Protein AF-A0AA50T9F0-F1 (afdb_monomer_lite)

Secondary structure (DSSP, 8-state):
-PPTT-----SSSB-TTS-SS--SEEE-GGGS-S-HHHH-S---S-EEE-S--------

Sequence (59 aa):
MDEESAAVIDHFNYDALDEGDHTRIVVSPKNLINAPTIVGNQNTQPLLFEGTGLILDKD

InterPro domains:
  IPR005013 Dolichyl-diphosphooligosaccharide--protein glycosyltransferase 48kDa subunit [PTHR10830] (1-58)
  IPR055457 OST48, N-terminal domain [PF03345] (1-58)

Radius of gyration: 13.51 Å; chains: 1; bounding box: 27×27×32 Å

Structure (mmCIF, N/CA/C/O backbone):
data_AF-A0AA50T9F0-F1
#
_entry.id   AF-A0AA50T9F0-F1
#
loop_
_atom_site.group_PDB
_atom_site.id
_atom_site.type_symbol
_atom_site.label_atom_id
_atom_site.label_alt_id
_atom_site.label_comp_id
_atom_site.label_asym_id
_atom_site.label_entity_id
_atom_site.label_seq_id
_atom_site.pdbx_PDB_i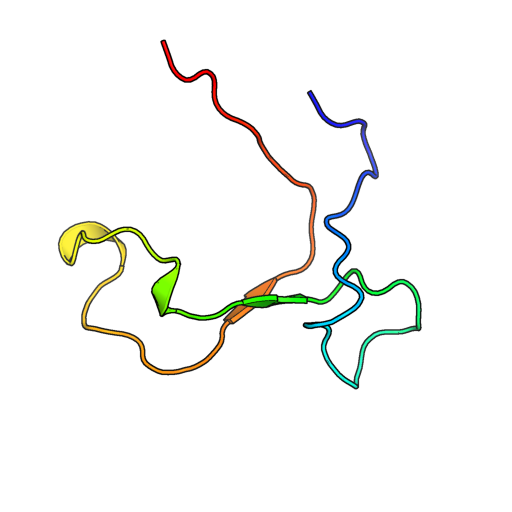ns_code
_atom_site.Cartn_x
_atom_site.Cartn_y
_atom_site.Cartn_z
_atom_site.occupancy
_atom_site.B_iso_or_equiv
_atom_site.auth_seq_id
_atom_site.auth_comp_id
_atom_site.auth_asym_id
_atom_site.auth_atom_id
_atom_site.pdbx_PDB_model_num
ATOM 1 N N . MET A 1 1 ? 8.981 17.279 3.342 1.00 66.75 1 MET A N 1
ATOM 2 C CA . MET A 1 1 ? 7.820 17.052 2.463 1.00 66.75 1 MET A CA 1
ATOM 3 C C . MET A 1 1 ? 8.342 16.376 1.222 1.00 66.75 1 MET A C 1
ATOM 5 O O . MET A 1 1 ? 9.402 16.792 0.765 1.00 66.75 1 MET A O 1
ATOM 9 N N . ASP A 1 2 ? 7.655 15.337 0.760 1.00 80.06 2 ASP A N 1
ATOM 10 C CA . ASP A 1 2 ? 8.056 14.609 -0.444 1.00 80.06 2 ASP A CA 1
ATOM 11 C C . ASP A 1 2 ? 7.806 15.458 -1.695 1.00 80.06 2 ASP A C 1
ATOM 13 O O . ASP A 1 2 ? 6.967 16.365 -1.692 1.00 80.06 2 ASP A O 1
ATOM 17 N N . GLU A 1 3 ? 8.582 15.191 -2.742 1.00 86.69 3 GLU A N 1
ATOM 18 C CA . GLU A 1 3 ? 8.495 15.911 -4.010 1.00 86.69 3 GLU A CA 1
ATOM 19 C C . GLU A 1 3 ? 7.308 15.429 -4.852 1.00 86.69 3 GLU A C 1
ATOM 21 O O . GLU A 1 3 ? 6.829 14.298 -4.725 1.00 86.69 3 GLU A O 1
ATOM 26 N N . GLU A 1 4 ? 6.839 16.293 -5.750 1.00 78.44 4 GLU A N 1
ATOM 27 C CA . GLU A 1 4 ? 5.877 15.902 -6.776 1.00 78.44 4 GLU A CA 1
ATOM 28 C C . GLU A 1 4 ? 6.485 14.778 -7.629 1.00 78.44 4 GLU A C 1
ATOM 30 O O . GLU A 1 4 ? 7.585 14.920 -8.158 1.00 78.44 4 GLU A O 1
ATOM 35 N N . SER A 1 5 ? 5.754 13.670 -7.785 1.00 86.88 5 SER A N 1
ATOM 36 C CA . SER A 1 5 ? 6.197 12.410 -8.419 1.00 86.88 5 SER A CA 1
ATOM 37 C C . SER A 1 5 ? 7.002 11.446 -7.537 1.00 86.88 5 SER A C 1
ATOM 39 O O . SER A 1 5 ? 7.410 10.394 -8.026 1.00 86.88 5 SER A O 1
ATOM 41 N N . ALA A 1 6 ? 7.208 11.734 -6.248 1.00 93.81 6 ALA A N 1
ATOM 42 C CA . ALA A 1 6 ? 7.766 10.740 -5.333 1.00 93.81 6 ALA A CA 1
ATOM 43 C C . ALA A 1 6 ? 6.776 9.582 -5.099 1.00 93.81 6 ALA A C 1
ATOM 45 O O . ALA A 1 6 ? 5.568 9.797 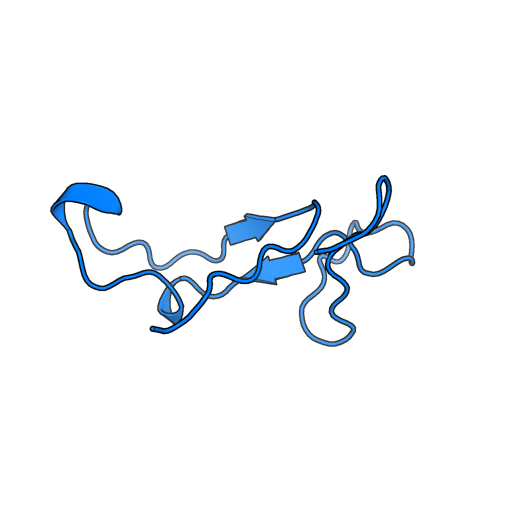-4.970 1.00 93.81 6 ALA A O 1
ATOM 46 N N . ALA A 1 7 ? 7.293 8.358 -4.994 1.00 95.56 7 ALA A N 1
ATOM 47 C CA . ALA A 1 7 ? 6.521 7.152 -4.708 1.00 95.56 7 ALA A CA 1
ATOM 48 C C . ALA A 1 7 ? 7.129 6.389 -3.525 1.00 95.56 7 ALA A C 1
ATOM 50 O O . ALA A 1 7 ? 8.340 6.429 -3.299 1.00 95.56 7 ALA A O 1
ATOM 51 N N . VAL A 1 8 ? 6.286 5.692 -2.762 1.00 96.31 8 VAL A N 1
ATOM 52 C CA . VAL A 1 8 ? 6.750 4.745 -1.743 1.00 96.31 8 VAL A CA 1
ATOM 53 C C . VAL A 1 8 ? 7.302 3.508 -2.442 1.00 96.31 8 VAL 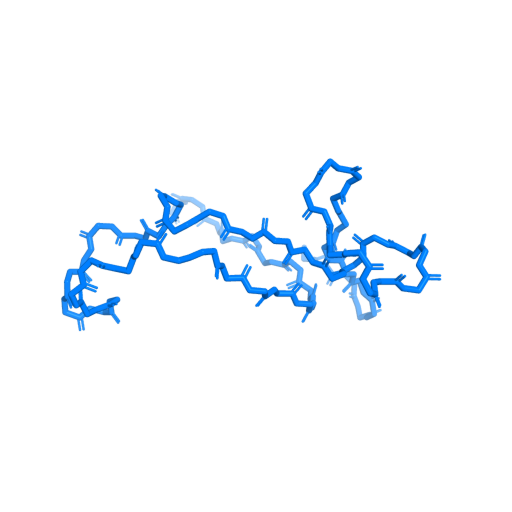A C 1
ATOM 55 O O . VAL A 1 8 ? 6.625 2.934 -3.287 1.00 96.31 8 VAL A O 1
ATOM 58 N N . ILE A 1 9 ? 8.513 3.098 -2.066 1.00 96.62 9 ILE A N 1
ATOM 59 C CA . ILE A 1 9 ? 9.217 1.957 -2.662 1.00 96.62 9 ILE A CA 1
ATOM 60 C C . ILE A 1 9 ? 9.536 0.935 -1.568 1.00 96.62 9 ILE A C 1
ATOM 62 O O . ILE A 1 9 ? 10.132 1.289 -0.546 1.00 96.62 9 ILE A O 1
ATOM 66 N N . ASP A 1 10 ? 9.186 -0.336 -1.787 1.00 97.12 10 ASP A N 1
ATOM 67 C CA . ASP A 1 10 ? 9.556 -1.456 -0.908 1.00 97.12 10 ASP A CA 1
ATOM 68 C C . ASP A 1 10 ? 10.040 -2.664 -1.728 1.00 97.12 10 ASP A C 1
ATOM 70 O O . ASP A 1 10 ? 9.284 -3.294 -2.458 1.00 97.12 10 ASP A O 1
ATOM 74 N N . HIS A 1 11 ? 11.311 -3.030 -1.555 1.00 96.88 11 HIS A N 1
ATOM 75 C CA . HIS A 1 11 ? 11.957 -4.131 -2.278 1.00 96.88 11 HIS A CA 1
ATOM 76 C C . HIS A 1 11 ? 11.606 -5.527 -1.738 1.00 96.88 11 HIS A C 1
ATOM 78 O O . HIS A 1 11 ? 11.929 -6.532 -2.370 1.00 96.88 11 HIS A O 1
ATOM 84 N N . PHE A 1 12 ? 11.003 -5.616 -0.552 1.00 96.69 12 PHE A N 1
ATOM 85 C CA . PHE A 1 12 ? 10.666 -6.884 0.093 1.00 96.69 12 PHE A CA 1
ATOM 86 C C . PHE A 1 12 ? 9.182 -7.216 -0.015 1.00 96.69 12 PHE A C 1
ATOM 88 O O . PHE A 1 12 ? 8.836 -8.390 -0.142 1.00 96.69 12 PHE A O 1
ATOM 95 N N . ASN A 1 13 ? 8.314 -6.204 0.042 1.00 96.69 13 ASN A N 1
ATOM 96 C CA . ASN A 1 13 ? 6.863 -6.383 0.066 1.00 96.69 13 ASN A CA 1
ATOM 97 C C . ASN A 1 13 ? 6.193 -5.663 -1.112 1.00 96.69 13 ASN A C 1
ATOM 99 O O . ASN A 1 13 ? 5.341 -4.802 -0.905 1.00 96.69 13 ASN A O 1
ATOM 103 N N . TYR A 1 14 ? 6.562 -6.016 -2.342 1.00 97.06 14 TYR A N 1
ATOM 104 C CA . TYR A 1 14 ? 5.910 -5.534 -3.565 1.00 97.06 14 TYR A CA 1
ATOM 105 C C . TYR A 1 14 ? 5.010 -6.611 -4.183 1.00 97.06 14 TYR A C 1
ATOM 107 O O . TYR A 1 14 ? 5.157 -7.806 -3.910 1.00 97.06 14 TYR A O 1
ATOM 115 N N . ASP A 1 15 ? 4.042 -6.189 -4.992 1.00 96.88 15 ASP A N 1
ATOM 116 C CA . ASP A 1 15 ? 3.159 -7.101 -5.715 1.00 96.88 15 ASP A CA 1
ATOM 117 C C . ASP A 1 15 ? 3.868 -7.710 -6.932 1.00 96.88 15 ASP A C 1
ATOM 119 O O . ASP A 1 15 ? 4.606 -7.036 -7.641 1.00 96.88 15 ASP A O 1
ATOM 123 N N . ALA A 1 16 ? 3.598 -8.978 -7.242 1.00 94.56 16 ALA A N 1
ATOM 124 C CA . ALA A 1 16 ? 4.245 -9.661 -8.370 1.00 94.56 16 ALA A CA 1
ATOM 125 C C . ALA A 1 16 ? 3.839 -9.099 -9.749 1.00 94.56 16 ALA A C 1
ATOM 127 O O . ALA A 1 16 ? 4.446 -9.447 -10.759 1.00 94.56 16 ALA A O 1
ATOM 128 N N . LEU A 1 17 ? 2.786 -8.277 -9.789 1.00 94.31 17 LEU A N 1
ATOM 129 C CA . LEU A 1 17 ? 2.304 -7.577 -10.979 1.00 94.31 17 LEU A CA 1
ATOM 130 C C . LEU A 1 17 ? 2.881 -6.158 -11.111 1.00 94.31 17 LEU A C 1
ATOM 132 O O . LEU A 1 17 ? 2.434 -5.412 -11.977 1.00 94.31 17 LEU A O 1
ATOM 136 N N . ASP A 1 18 ? 3.813 -5.774 -10.238 1.00 94.12 18 ASP A N 1
ATOM 137 C CA . ASP A 1 18 ? 4.571 -4.530 -10.345 1.00 94.12 18 ASP A CA 1
ATOM 138 C C . ASP A 1 18 ? 5.502 -4.549 -11.576 1.00 94.12 18 ASP A C 1
ATOM 140 O O . ASP A 1 18 ? 6.041 -5.595 -11.948 1.00 94.12 18 ASP A O 1
ATOM 144 N N . GLU A 1 19 ? 5.686 -3.394 -12.221 1.00 93.62 19 GLU A N 1
ATOM 145 C CA . GLU A 1 19 ? 6.438 -3.265 -13.481 1.00 93.62 19 GLU A CA 1
ATOM 146 C C . GLU A 1 19 ? 7.968 -3.208 -13.292 1.00 93.62 19 GLU A C 1
ATOM 148 O O . GLU A 1 19 ? 8.710 -3.111 -14.271 1.00 93.62 19 GLU A O 1
ATOM 153 N N . GLY A 1 20 ? 8.453 -3.340 -12.052 1.00 94.31 20 GLY A N 1
ATOM 154 C CA . GLY A 1 20 ? 9.874 -3.429 -11.706 1.00 94.31 20 GLY A CA 1
ATOM 155 C C . GLY A 1 20 ? 10.397 -2.250 -10.886 1.00 94.31 20 GLY A C 1
ATOM 156 O O . GLY A 1 20 ? 11.532 -2.309 -10.416 1.00 94.31 20 GLY A O 1
ATOM 157 N N . ASP A 1 21 ? 9.577 -1.220 -10.682 1.00 95.88 21 ASP A N 1
ATOM 158 C CA . ASP A 1 21 ? 9.918 -0.036 -9.888 1.00 95.88 21 ASP A CA 1
ATOM 159 C C . ASP A 1 21 ? 9.639 -0.223 -8.385 1.00 95.88 21 ASP A C 1
ATOM 161 O O . ASP A 1 21 ? 10.048 0.600 -7.564 1.00 95.88 21 ASP A O 1
ATOM 165 N N . HIS A 1 22 ? 8.978 -1.322 -8.007 1.00 97.25 22 HIS A N 1
ATOM 166 C CA . HIS A 1 22 ? 8.653 -1.699 -6.630 1.00 97.25 22 HIS A CA 1
ATOM 167 C C . HIS A 1 22 ? 7.815 -0.645 -5.892 1.00 97.25 22 HIS A C 1
ATOM 169 O O . HIS A 1 22 ? 7.975 -0.435 -4.685 1.00 97.25 22 HIS A O 1
ATOM 175 N N . THR A 1 23 ? 6.917 0.012 -6.625 1.00 96.56 23 THR A N 1
ATOM 176 C CA . THR A 1 23 ? 6.044 1.091 -6.142 1.00 96.56 23 THR A CA 1
ATOM 177 C C . THR A 1 23 ? 4.660 0.588 -5.744 1.00 96.56 23 THR A C 1
ATOM 179 O O . THR A 1 23 ? 3.987 1.208 -4.916 1.00 96.56 23 THR A O 1
ATOM 182 N N . ARG A 1 24 ? 4.239 -0.565 -6.275 1.00 97.38 24 ARG A N 1
ATOM 183 C CA . ARG A 1 24 ? 3.015 -1.253 -5.868 1.00 97.38 24 ARG A CA 1
ATOM 184 C C . ARG A 1 24 ? 3.302 -2.181 -4.693 1.00 97.38 24 ARG A C 1
ATOM 186 O O . ARG A 1 24 ? 3.687 -3.341 -4.859 1.00 97.38 24 ARG A O 1
ATOM 193 N N . ILE A 1 25 ? 3.089 -1.669 -3.485 1.00 97.50 25 ILE A N 1
ATOM 194 C CA . ILE A 1 25 ? 3.456 -2.348 -2.240 1.00 97.50 25 ILE A CA 1
ATOM 195 C C . ILE A 1 25 ? 2.288 -3.118 -1.612 1.00 97.50 25 ILE A C 1
ATOM 197 O O . ILE A 1 25 ? 1.126 -2.706 -1.658 1.00 97.50 25 ILE A O 1
ATOM 201 N N . VAL A 1 26 ? 2.619 -4.240 -0.973 1.00 97.31 26 VAL A N 1
ATOM 202 C CA . VAL A 1 26 ? 1.715 -5.094 -0.199 1.00 97.31 26 VAL A CA 1
ATOM 203 C C . VAL A 1 26 ? 1.887 -4.776 1.286 1.00 97.31 26 VAL A C 1
ATOM 205 O O . VAL A 1 26 ? 2.910 -5.076 1.899 1.00 97.31 26 VAL A O 1
ATOM 208 N N . VAL A 1 27 ? 0.858 -4.199 1.900 1.00 95.94 27 VAL A N 1
ATOM 209 C CA . VAL A 1 27 ? 0.884 -3.734 3.289 1.00 95.94 27 VAL A CA 1
ATOM 210 C C . VAL A 1 27 ? 0.106 -4.684 4.196 1.00 95.94 27 VAL A C 1
ATOM 212 O O . VAL A 1 27 ? -1.041 -5.051 3.935 1.00 95.94 27 VAL A O 1
ATOM 215 N N . SER A 1 28 ? 0.725 -5.063 5.314 1.00 94.94 28 SER A N 1
ATOM 216 C CA . SER A 1 28 ? 0.082 -5.882 6.343 1.00 94.94 28 SER A CA 1
ATOM 217 C C . SER A 1 28 ? -0.999 -5.090 7.091 1.00 94.94 28 SER A C 1
ATOM 219 O O . SER A 1 28 ? -0.708 -4.001 7.598 1.00 94.94 28 SER A O 1
ATOM 221 N N . PRO A 1 29 ? -2.209 -5.648 7.295 1.00 93.75 29 PRO A N 1
ATOM 222 C CA . PRO A 1 29 ? -3.264 -4.977 8.055 1.00 93.75 29 PRO A CA 1
ATOM 223 C C . PRO A 1 29 ? -2.905 -4.785 9.538 1.00 93.75 29 PRO A C 1
ATOM 225 O O . PRO A 1 29 ? -3.544 -3.999 10.229 1.00 93.75 29 PRO A O 1
ATOM 228 N N . LYS A 1 30 ? -1.845 -5.443 10.035 1.00 92.81 30 LYS A N 1
ATOM 229 C CA . LYS A 1 30 ? -1.295 -5.216 11.384 1.00 92.81 30 LYS A CA 1
ATOM 230 C C . LYS A 1 30 ? -0.772 -3.790 11.590 1.00 92.81 30 LYS A C 1
ATOM 232 O O . LYS A 1 30 ? -0.634 -3.372 12.733 1.00 92.81 30 LYS A O 1
ATOM 237 N N . ASN A 1 31 ? -0.476 -3.075 10.503 1.00 92.94 31 ASN A N 1
ATOM 238 C CA . ASN A 1 31 ? 0.011 -1.696 10.536 1.00 92.94 31 ASN A CA 1
ATOM 239 C C . ASN A 1 31 ? -1.128 -0.663 10.597 1.00 92.94 31 ASN A C 1
ATOM 241 O O . ASN A 1 31 ? -0.862 0.532 10.701 1.00 92.94 31 ASN A O 1
ATOM 245 N N . LEU A 1 32 ? -2.391 -1.098 10.519 1.00 93.69 32 LEU A N 1
ATOM 246 C CA . LEU A 1 32 ? -3.538 -0.211 10.677 1.00 93.69 32 LEU A CA 1
ATOM 247 C C . LEU A 1 32 ? -3.614 0.333 12.107 1.00 93.69 32 LEU A C 1
ATOM 249 O O . LEU A 1 32 ? -3.255 -0.335 13.079 1.00 93.69 32 LEU A O 1
ATOM 253 N N . ILE A 1 33 ? -4.148 1.546 12.239 1.00 93.62 33 ILE A N 1
ATOM 254 C CA . ILE A 1 33 ? -4.441 2.131 13.546 1.00 93.62 33 ILE A CA 1
ATOM 255 C C . ILE A 1 33 ? -5.448 1.264 14.314 1.00 93.62 33 ILE A C 1
ATOM 257 O O . ILE A 1 33 ? -6.402 0.725 13.747 1.00 93.62 33 ILE A O 1
ATOM 261 N N . ASN A 1 34 ? -5.275 1.164 15.632 1.00 91.50 34 ASN A N 1
ATOM 262 C CA . ASN A 1 34 ? -6.200 0.426 16.489 1.00 91.50 34 ASN A CA 1
ATOM 263 C C . ASN A 1 34 ? -7.447 1.269 16.814 1.00 91.50 34 ASN A C 1
ATOM 265 O O . ASN A 1 34 ? -7.598 1.776 17.925 1.00 91.50 34 ASN A O 1
ATOM 269 N N . ALA A 1 35 ? -8.315 1.460 15.819 1.00 94.38 35 ALA A N 1
ATOM 270 C CA . ALA A 1 35 ? -9.526 2.268 15.941 1.00 94.38 35 ALA A CA 1
ATOM 271 C C . ALA A 1 35 ? -10.678 1.683 15.096 1.00 94.38 35 ALA A C 1
ATOM 273 O O . ALA A 1 35 ? -10.834 2.071 13.934 1.00 94.38 35 ALA A O 1
ATOM 274 N N . PRO A 1 36 ? -11.523 0.794 15.659 1.00 92.88 36 PRO A N 1
ATOM 275 C CA . PRO A 1 36 ? -12.604 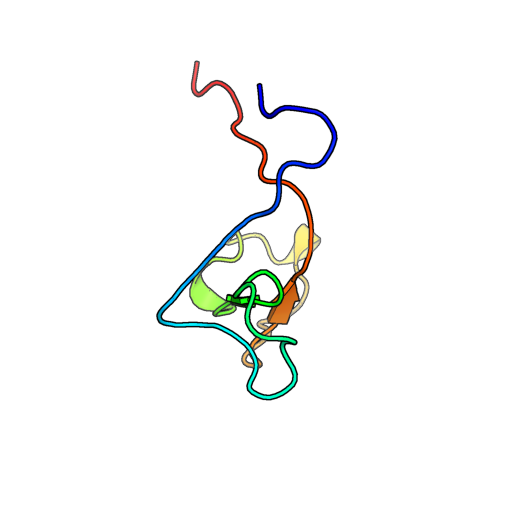0.128 14.919 1.00 92.88 36 PRO A CA 1
ATOM 276 C C . PRO A 1 36 ? -13.595 1.085 14.244 1.00 92.88 36 PRO A C 1
ATOM 278 O O . PRO A 1 36 ? -14.143 0.773 13.194 1.00 92.88 36 PRO A O 1
ATOM 281 N N . THR A 1 37 ? -13.797 2.277 14.809 1.00 95.75 37 THR A N 1
ATOM 282 C CA . THR A 1 37 ? -14.648 3.319 14.213 1.00 95.75 37 THR A CA 1
ATOM 283 C C . THR A 1 37 ? -14.100 3.847 12.881 1.00 95.75 37 THR A C 1
ATOM 285 O O . THR A 1 37 ? -14.879 4.298 12.050 1.00 95.75 37 THR A O 1
ATOM 288 N N . ILE A 1 38 ? -12.778 3.802 12.672 1.00 95.00 38 ILE A N 1
ATOM 289 C CA . ILE A 1 38 ? -12.115 4.307 11.459 1.00 95.00 38 ILE A CA 1
ATOM 290 C C . I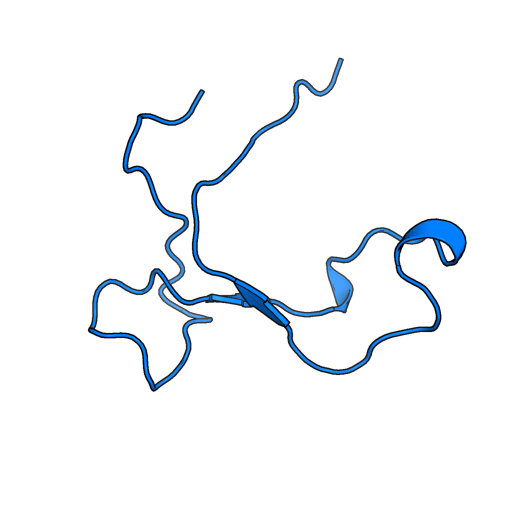LE A 1 38 ? -11.847 3.168 10.472 1.00 95.00 38 ILE A C 1
ATOM 292 O O . ILE A 1 38 ? -12.155 3.300 9.292 1.00 95.00 38 ILE A O 1
ATOM 296 N N . VAL A 1 39 ? -11.280 2.050 10.944 1.00 93.12 39 VAL A N 1
ATOM 297 C CA . VAL A 1 39 ? -10.850 0.934 10.074 1.00 93.12 39 VAL A CA 1
ATOM 298 C C . VAL A 1 39 ? -11.892 -0.182 9.938 1.00 93.12 39 VAL A C 1
ATOM 300 O O . VAL A 1 39 ? -11.687 -1.125 9.179 1.00 93.12 39 VAL A O 1
ATOM 303 N N . GLY A 1 40 ? -13.015 -0.083 10.654 1.00 91.50 40 GLY A N 1
ATOM 304 C CA . GLY A 1 40 ? -14.053 -1.107 10.693 1.00 91.50 40 GLY A CA 1
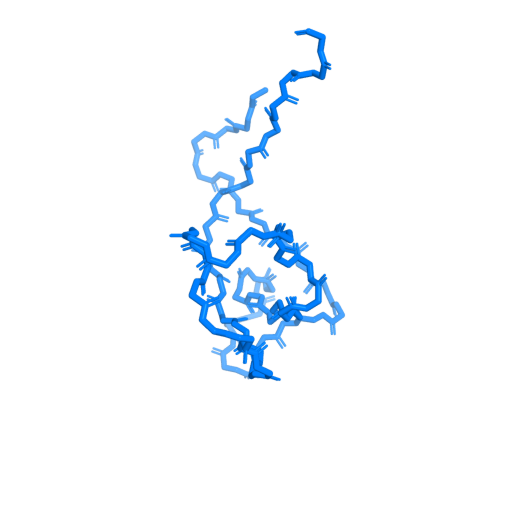ATOM 305 C C . GLY A 1 40 ? -13.662 -2.334 11.523 1.00 91.50 40 GLY A C 1
ATOM 306 O O . GLY A 1 40 ? -12.791 -2.291 12.395 1.00 91.50 40 GLY A O 1
ATOM 307 N N . ASN A 1 41 ? -14.340 -3.451 11.254 1.00 86.31 41 ASN A N 1
ATOM 308 C CA . ASN A 1 41 ? -14.000 -4.745 11.846 1.00 86.31 41 ASN A CA 1
ATOM 309 C C . ASN A 1 41 ? -12.629 -5.223 11.344 1.00 86.31 41 ASN A C 1
ATOM 311 O O . ASN A 1 41 ? -12.223 -4.884 10.236 1.00 86.31 41 ASN A O 1
ATOM 315 N N . GLN A 1 42 ? -11.936 -6.036 12.148 1.00 77.12 42 GLN A N 1
ATOM 316 C CA . GLN A 1 42 ? -10.565 -6.480 11.873 1.00 77.12 42 GLN A CA 1
ATOM 317 C C . GLN A 1 42 ? -10.405 -7.065 10.459 1.00 77.12 42 GLN A C 1
ATOM 319 O O . GLN A 1 42 ? -10.844 -8.184 10.187 1.00 77.12 42 GLN A O 1
ATOM 324 N N . ASN A 1 43 ? -9.742 -6.312 9.576 1.00 79.88 43 ASN A N 1
ATOM 325 C CA . ASN A 1 43 ? -9.308 -6.807 8.278 1.00 79.88 43 ASN A CA 1
ATOM 326 C C . ASN A 1 43 ? -8.069 -7.691 8.471 1.00 79.88 43 ASN A C 1
ATOM 328 O O . ASN A 1 43 ? -7.089 -7.273 9.084 1.00 79.88 43 ASN A O 1
ATOM 332 N N . THR A 1 44 ? -8.115 -8.920 7.968 1.00 85.69 44 THR A N 1
ATOM 333 C CA . THR A 1 44 ? -6.997 -9.874 8.022 1.00 85.69 44 THR A CA 1
ATOM 334 C C . THR A 1 44 ? -6.272 -10.017 6.687 1.00 85.69 44 THR A C 1
ATOM 336 O O . THR A 1 44 ? -5.231 -10.670 6.629 1.00 85.69 44 THR A O 1
ATOM 339 N N . GLN A 1 45 ? -6.795 -9.406 5.623 1.00 93.69 45 GLN A N 1
ATOM 340 C CA . GLN A 1 45 ? -6.231 -9.475 4.281 1.00 93.69 45 GLN A CA 1
ATOM 341 C C . GLN A 1 45 ? -5.188 -8.365 4.073 1.00 93.69 45 GLN A C 1
ATOM 343 O O . GLN A 1 45 ? -5.380 -7.247 4.563 1.00 93.69 45 GLN A O 1
ATOM 348 N N . PRO A 1 46 ? -4.088 -8.647 3.352 1.00 95.00 46 PRO A N 1
ATOM 349 C CA . PRO A 1 46 ? -3.149 -7.623 2.905 1.00 95.00 46 PRO A CA 1
ATOM 350 C C . PRO A 1 46 ? -3.826 -6.546 2.052 1.00 95.00 46 PRO A C 1
ATOM 352 O O . PRO A 1 46 ? -4.792 -6.819 1.339 1.00 95.00 46 PRO A O 1
ATOM 355 N N . LEU A 1 47 ? -3.295 -5.329 2.116 1.00 95.19 47 LEU A N 1
ATOM 356 C CA . LEU A 1 47 ? -3.739 -4.189 1.318 1.00 95.19 47 LEU A CA 1
ATOM 357 C C . LEU A 1 47 ? -2.707 -3.883 0.234 1.00 95.19 47 LEU A C 1
ATOM 359 O O . LEU A 1 47 ? -1.512 -4.025 0.472 1.00 95.19 47 LEU A O 1
ATOM 363 N N . LEU A 1 48 ? -3.167 -3.436 -0.931 1.00 96.56 48 LEU A N 1
ATOM 364 C CA . LEU A 1 48 ? -2.300 -2.896 -1.976 1.00 96.56 48 LEU A CA 1
ATOM 365 C C . LEU A 1 48 ? -2.294 -1.373 -1.893 1.00 96.56 48 LEU A C 1
ATOM 367 O O . LEU A 1 48 ? -3.348 -0.758 -1.714 1.00 96.56 48 LEU A O 1
ATOM 371 N N . PHE A 1 49 ? -1.114 -0.781 -2.028 1.00 96.81 49 PHE A N 1
ATOM 372 C CA . PHE A 1 49 ? -0.929 0.662 -2.068 1.00 96.81 49 PHE A CA 1
ATOM 373 C C . PHE A 1 49 ? 0.063 1.036 -3.168 1.00 96.81 49 PHE A C 1
ATOM 375 O O . PHE A 1 49 ? 1.058 0.348 -3.369 1.00 96.81 49 PHE A O 1
ATOM 382 N N . GLU A 1 50 ? -0.213 2.144 -3.845 1.00 96.06 50 GLU A N 1
ATOM 383 C CA . GLU A 1 50 ? 0.671 2.761 -4.827 1.00 96.06 50 GLU A CA 1
ATOM 384 C C . GLU A 1 50 ? 0.447 4.276 -4.745 1.00 96.06 50 GLU A C 1
ATOM 386 O O . GLU A 1 50 ? -0.687 4.750 -4.864 1.00 96.06 50 GLU A O 1
ATOM 391 N N . GLY A 1 51 ? 1.501 5.037 -4.448 1.00 94.69 51 GLY A N 1
ATOM 392 C CA . GLY A 1 51 ? 1.401 6.483 -4.252 1.00 94.69 51 GLY A CA 1
ATOM 393 C C . GLY A 1 51 ? 2.554 7.080 -3.450 1.00 94.69 51 GLY A C 1
ATOM 394 O O . GLY A 1 51 ? 3.525 6.400 -3.118 1.00 94.69 51 GLY A O 1
ATOM 395 N N . THR A 1 52 ? 2.438 8.370 -3.137 1.00 95.69 52 THR A N 1
ATOM 396 C CA . THR A 1 52 ? 3.445 9.149 -2.399 1.00 95.69 52 THR A CA 1
ATOM 397 C C . THR A 1 52 ? 3.350 8.935 -0.887 1.00 95.69 52 THR A C 1
ATOM 399 O O . THR A 1 52 ? 2.259 8.782 -0.332 1.00 95.69 52 THR A O 1
ATOM 402 N N . GLY A 1 53 ? 4.501 8.944 -0.211 1.00 93.56 53 GLY A N 1
ATOM 403 C CA . GLY A 1 53 ? 4.589 8.885 1.243 1.00 93.56 53 GLY A CA 1
ATOM 404 C C . GLY A 1 53 ? 4.212 10.216 1.892 1.00 93.56 53 GLY A C 1
ATOM 405 O O . GLY A 1 53 ? 4.379 11.288 1.320 1.00 93.56 53 GLY A O 1
ATOM 406 N N . LEU A 1 54 ? 3.680 10.164 3.112 1.00 92.62 54 LEU A N 1
ATOM 407 C CA . LEU A 1 54 ? 3.442 11.359 3.917 1.00 92.62 54 LEU A CA 1
ATOM 408 C C . LEU A 1 54 ? 3.989 11.130 5.320 1.00 92.62 54 LEU A C 1
ATOM 410 O O . LEU A 1 54 ? 3.714 10.110 5.950 1.00 92.62 54 LEU A O 1
ATOM 414 N N . ILE A 1 55 ? 4.743 12.109 5.813 1.00 91.38 55 ILE A N 1
ATOM 415 C CA . ILE A 1 55 ? 5.240 12.141 7.186 1.00 91.38 55 ILE A CA 1
ATOM 416 C C . ILE A 1 55 ? 4.532 13.289 7.893 1.00 91.38 55 ILE A C 1
ATOM 418 O O . ILE A 1 55 ? 4.543 14.426 7.419 1.00 91.38 55 ILE A O 1
ATOM 422 N N . LEU A 1 56 ? 3.899 12.968 9.016 1.00 89.25 56 LEU A N 1
ATOM 423 C CA . LEU A 1 56 ? 3.289 13.945 9.905 1.00 89.25 56 LEU A CA 1
ATOM 424 C C . LEU A 1 56 ? 4.315 14.376 10.950 1.00 89.25 56 LEU A C 1
ATOM 426 O O . LEU A 1 56 ? 5.120 13.556 11.402 1.00 89.25 56 LEU A O 1
ATOM 430 N N . ASP A 1 57 ? 4.265 15.650 11.328 1.00 90.06 57 ASP A N 1
ATOM 431 C CA . ASP A 1 57 ? 5.007 16.126 12.489 1.00 90.06 57 ASP A CA 1
ATOM 432 C C . ASP A 1 57 ? 4.495 15.420 13.752 1.00 90.06 57 ASP A C 1
ATOM 434 O O . ASP A 1 57 ? 3.321 15.043 13.836 1.00 90.06 57 ASP A O 1
ATOM 438 N N . LYS A 1 58 ? 5.401 15.159 14.691 1.00 78.00 58 LYS A N 1
ATOM 439 C CA . LYS A 1 58 ? 5.125 14.323 15.864 1.00 78.00 58 LYS A CA 1
ATOM 440 C C . LYS A 1 58 ? 4.799 15.140 17.117 1.00 78.00 58 LYS A C 1
ATOM 442 O O . LYS A 1 58 ? 4.373 14.539 18.106 1.00 78.00 58 LYS A O 1
ATOM 447 N N . ASP A 1 59 ? 4.981 16.455 17.040 1.00 66.19 59 ASP A N 1
ATOM 448 C CA . ASP A 1 59 ? 4.823 17.419 18.131 1.00 66.19 59 ASP A CA 1
ATOM 449 C C . ASP A 1 59 ? 3.504 18.211 18.049 1.00 66.19 59 ASP A C 1
ATOM 451 O O . ASP A 1 59 ? 3.072 18.582 16.932 1.00 66.19 59 ASP A O 1
#

Organism: NCBI:txid2847424

Foldseek 3Di:
DDDDVAADADPPAADPPDPPRRRFGWAALVPDDPDCVVVNPRDRHIDTDGDHDDDDDPD

pLDDT: mean 91.88, std 6.98, range [66.19, 97.5]

=== Feature glossary ===
Annotated list of the representations used here:

Nearest PDB structures. The Foldseek neighbor list gives the closest experimentally determined structures in the PDB, ranked by structural alignment. TM-score near 1 means near-identical fold; near 0.3 means only rough topology match. This is how one finds what a novel AlphaFold prediction most resembles in the solved-structure universe.

Foldseek 3Di. Foldseek's 3Di representation compresses backbone geometry into a per-residue letter drawn from a learned twenty-state alphabet. It captures the tertiary interaction pattern around each residue — which residues are packed against it in space, regardless of where they are in sequence.

Radius of gyration, Cα contacts, bounding box. Radius of gyration (Rg) is the root-mean-square distance of Cα atoms from their centroid — a single number for overall size and compactness. A globular domain of N residues has Rg ≈ 2.2·N^0.38 Å; an extended or disordered chain has a much larger Rg. The Cα contact count is the number of residue pairs whose Cα atoms are within 8 Å and are more than four positions apart in sequence — a standard proxy for tertiary packing density. The bounding box is the smallest axis-aligned box enclosing all Cα atoms.

InterPro / GO / CATH / organism. The annotation block draws on four external resources. InterPro: which protein families and domains the sequence belongs to. GO: standardized terms for what the protein does, what process it participates in, and where in the cell it acts. CATH: which structural fold it has in the CATH hierarchy. Organism: the species of origin.

mmCIF coordinates. The mmCIF block holds the 3D Cartesian coordinates of each backbone atom (N, Cα, C, O) in ångströms. mmCIF is the PDB's canonical archive format — a tagged-loop text representation of the atomic model.

pLDDT. pLDDT is the predicted lDDT-Cα score: AlphaFold's confidence that the local environment of each residue (all inter-atomic distances within 15 Å) is correctly placed. It is a per-residue number between 0 and 100, with higher meaning more reliable.

Backbone torsions (φ/ψ). φ (phi) and ψ (psi) are the two rotatable backbone dihedrals per residue: φ is the C(i-1)–N–Cα–C torsion, ψ is the N–Cα–C–N(i+1) torsion, both in degrees on (−180°, 180°]. α-helical residues cluster near (−60°, −45°); β-strand residues near (−120°, +130°). A Ramachandran plot is simply a scatter of (φ, ψ) for every residue.

B-factor. For experimental (PDB) structures, the B-factor (temperature factor) quantifies the positional spread of each atom in the crystal — a combination of thermal vibration and static disorder — in units of Å². High B-factors mark flexible loops or poorly resolved regions; low B-factors mark the rigid, well-ordered core.

Secondary structure (3-state, P-SEA). SS3 is a coarse helix/strand/coil call (letters a/b/c) made by the P-SEA algorithm from inter-Cα distances and dihedrals. It is less detailed than DSSP but needs only Cα positions.

Predicted aligned error. Predicted aligned error is AlphaFold's pairwise confidence. Unlike pLDDT (per-residue), PAE is per-residue-pair and captures whether two parts of the structure are correctly placed relative to each other. Units are ångströms of expected positional error.

Solvent-accessible surface area. Solvent-accessible surface area (SASA) is the area in Å² traced out by the centre of a 1.4 Å probe sphere (a water molecule) rolled over the protein's van der Waals surface (Shrake–Rupley / Lee–Richards construction). Buried residues have near-zero SASA; fully exposed residues can exceed 200 Å². The total SASA scales roughly with the number of surface residues.

Secondary structure (8-state, DSSP). The SS8 string is DSSP's per-residue secondary-structure call. α-helix (H) means an i→i+4 H-bond ladder; β-strand (E) means the residue participates in a β-sheet; 3₁₀ (G) and π (I) are tighter and wider helices; T/S are turns/bends; '-' is loop.

Rendered structure images. Structure images are PyMOL renders from six orthogonal camera directions. Cartoon representation draws helices as coils and strands as arrows; sticks shows the backbone as bonds; surface shows the solvent-excluded envelope. Rainbow coloring maps sequence position to hue (blue→red, N→C); chain coloring assigns a distinct color per polypeptide.

Sequence. The amino-acid sequence is the protein's primary structure: the linear order of residues from the N-terminus to the C-terminus, written in one-letter code. Everything else here — the 3D coordinates, the secondary structure, the domain annotations — is ultimately a consequence of this string.

Contact-map, Ramachandran, and PAE plots. Three diagnostic plots accompany the record. The Cα contact map visualizes the tertiary structure as a 2D adjacency matrix (8 Å cutoff, sequence-local contacts suppressed). The Ramachandran plot shows the distribution of backbone (φ, ψ) torsions, with points in the α and β basins reflecting secondary structure content. The PAE plot shows AlphaFold's inter-residue confidence as a color matrix.